Protein AF-A0A3D5KP16-F1 (afdb_monomer_lite)

Structure (mmCIF, N/CA/C/O backbone):
data_AF-A0A3D5KP16-F1
#
_entry.id   AF-A0A3D5KP16-F1
#
loop_
_atom_site.group_PDB
_atom_site.id
_atom_site.type_symbol
_atom_site.label_atom_id
_atom_site.label_alt_id
_atom_site.label_comp_id
_atom_site.label_asym_id
_atom_site.label_entity_id
_atom_site.label_seq_id
_atom_site.pdbx_PDB_ins_code
_atom_site.Cartn_x
_atom_site.Cartn_y
_atom_site.Cartn_z
_atom_site.occupancy
_atom_site.B_iso_or_equiv
_atom_site.auth_seq_id
_atom_site.auth_comp_id
_atom_site.auth_asym_id
_atom_site.auth_atom_id
_atom_site.pdbx_PDB_model_num
ATOM 1 N N . MET A 1 1 ? -9.396 -15.206 1.222 1.00 51.34 1 MET A N 1
ATOM 2 C CA . MET A 1 1 ? -8.451 -14.106 1.514 1.00 51.34 1 MET A CA 1
ATOM 3 C C . MET A 1 1 ? -7.129 -14.733 1.906 1.00 51.34 1 MET A C 1
ATOM 5 O O . MET A 1 1 ? -7.121 -15.518 2.841 1.00 51.34 1 MET A O 1
ATOM 9 N N . ALA A 1 2 ? -6.052 -14.457 1.176 1.00 62.03 2 ALA A N 1
ATOM 10 C CA . ALA A 1 2 ? -4.704 -14.858 1.567 1.00 62.03 2 ALA A CA 1
ATOM 11 C C . ALA A 1 2 ? -3.857 -13.584 1.592 1.00 62.03 2 ALA A C 1
ATOM 13 O O . ALA A 1 2 ? -3.243 -13.223 0.593 1.00 62.03 2 ALA A O 1
ATOM 14 N N . GLY A 1 3 ? -3.939 -12.843 2.701 1.00 72.06 3 GLY A N 1
ATOM 15 C CA . GLY A 1 3 ? -3.010 -11.745 2.946 1.00 72.06 3 GLY A CA 1
ATOM 16 C C . GLY A 1 3 ? -1.588 -12.289 3.011 1.00 72.06 3 GLY A C 1
ATOM 17 O O . GLY A 1 3 ? -1.373 -13.402 3.494 1.00 72.06 3 GLY A O 1
ATOM 18 N N . VAL A 1 4 ? -0.634 -11.526 2.490 1.00 82.56 4 VAL A N 1
ATOM 19 C CA . VAL A 1 4 ? 0.777 -11.910 2.470 1.00 82.56 4 VAL A CA 1
ATOM 20 C C . VAL A 1 4 ? 1.556 -10.838 3.205 1.00 82.56 4 VAL A C 1
ATOM 22 O O . VAL A 1 4 ? 1.369 -9.643 2.976 1.00 82.56 4 VAL A O 1
ATOM 25 N N . ASN A 1 5 ? 2.446 -11.258 4.103 1.00 84.75 5 ASN A N 1
ATOM 26 C CA . ASN A 1 5 ? 3.385 -10.325 4.697 1.00 84.75 5 ASN A CA 1
ATOM 27 C C . ASN A 1 5 ? 4.390 -9.870 3.634 1.00 84.75 5 ASN A C 1
ATOM 29 O O . ASN A 1 5 ? 5.356 -10.566 3.326 1.00 84.75 5 ASN A O 1
ATOM 33 N N . ASN A 1 6 ? 4.140 -8.685 3.090 1.00 87.19 6 ASN A N 1
ATOM 34 C CA . ASN A 1 6 ? 4.983 -8.083 2.071 1.00 87.19 6 ASN A CA 1
ATOM 35 C C . ASN A 1 6 ? 6.124 -7.244 2.667 1.00 87.19 6 ASN A C 1
ATOM 37 O O . ASN A 1 6 ? 6.965 -6.768 1.911 1.00 87.19 6 ASN A O 1
ATOM 41 N N . ILE A 1 7 ? 6.192 -7.056 3.990 1.00 88.94 7 ILE A N 1
ATOM 42 C CA . ILE A 1 7 ? 7.274 -6.299 4.633 1.00 88.94 7 ILE A CA 1
ATOM 43 C C . ILE A 1 7 ? 8.545 -7.153 4.633 1.00 88.94 7 ILE A C 1
ATOM 45 O O . ILE A 1 7 ? 8.599 -8.199 5.276 1.00 88.94 7 ILE A O 1
ATOM 49 N N . THR A 1 8 ? 9.583 -6.696 3.932 1.00 88.62 8 THR A N 1
ATOM 50 C CA . THR A 1 8 ? 10.869 -7.407 3.838 1.00 88.62 8 THR A CA 1
ATOM 51 C C . THR A 1 8 ? 11.916 -6.875 4.798 1.00 88.62 8 THR A C 1
ATOM 53 O O . THR A 1 8 ? 12.790 -7.626 5.229 1.00 88.62 8 THR A O 1
ATOM 56 N N . ARG A 1 9 ? 11.834 -5.591 5.161 1.00 88.25 9 ARG A N 1
ATOM 57 C CA . ARG A 1 9 ? 12.773 -4.961 6.093 1.00 88.25 9 ARG A CA 1
ATOM 58 C C . ARG A 1 9 ? 12.093 -3.869 6.905 1.00 88.25 9 ARG A C 1
ATOM 60 O O . ARG A 1 9 ? 11.536 -2.927 6.347 1.00 88.25 9 ARG A O 1
ATOM 67 N N . SER A 1 10 ? 12.229 -3.947 8.223 1.00 84.38 10 SER A N 1
ATOM 68 C CA . SER A 1 10 ? 11.833 -2.884 9.149 1.00 84.38 10 SER A CA 1
ATOM 69 C C . SER A 1 10 ? 13.042 -2.001 9.440 1.00 84.38 10 SER A C 1
ATOM 71 O O . SER A 1 10 ? 14.012 -2.481 10.017 1.00 84.38 10 SER A O 1
ATOM 73 N N . ILE A 1 11 ? 13.006 -0.734 9.018 1.00 82.75 11 ILE A N 1
ATOM 74 C CA . ILE A 1 11 ? 14.093 0.223 9.284 1.00 82.75 11 ILE A CA 1
ATOM 75 C C . ILE A 1 11 ? 13.756 1.016 10.545 1.00 82.75 11 ILE A C 1
ATOM 77 O O . ILE A 1 11 ? 14.462 0.939 11.544 1.00 82.75 11 ILE A O 1
ATOM 81 N N . ALA A 1 12 ? 12.635 1.730 10.503 1.00 87.00 12 ALA A N 1
ATOM 82 C CA . ALA A 1 12 ? 12.083 2.468 11.628 1.00 87.00 12 ALA A CA 1
ATOM 83 C C . ALA A 1 12 ? 10.553 2.367 11.548 1.00 87.00 12 ALA A C 1
ATOM 85 O O . ALA A 1 12 ? 9.906 3.332 11.147 1.00 87.00 12 ALA A O 1
ATOM 86 N N . PRO A 1 13 ? 9.970 1.186 11.842 1.00 87.12 13 PRO A N 1
ATOM 87 C CA . PRO A 1 13 ? 8.543 0.959 11.669 1.00 87.12 13 PRO A CA 1
ATOM 88 C C . PRO A 1 13 ? 7.748 1.897 12.577 1.00 87.12 13 PRO A C 1
ATOM 90 O O . PRO A 1 13 ? 7.797 1.791 13.802 1.00 87.12 13 PRO A O 1
ATOM 93 N N . LYS A 1 14 ? 6.988 2.798 11.962 1.00 91.44 14 LYS A N 1
ATOM 94 C CA . LYS A 1 14 ? 6.112 3.760 12.632 1.00 91.44 14 LYS A CA 1
ATOM 95 C C . LYS A 1 14 ? 4.674 3.542 12.180 1.00 91.44 14 LYS A C 1
ATOM 97 O O . LYS A 1 14 ? 4.414 2.899 11.163 1.00 91.44 14 LYS A O 1
ATOM 102 N N . SER A 1 15 ? 3.737 4.054 12.964 1.00 91.94 15 SER A N 1
ATOM 103 C CA . SER A 1 15 ? 2.318 4.089 12.621 1.00 91.94 15 SER A CA 1
ATOM 104 C C . SER A 1 15 ? 1.768 5.452 12.990 1.00 91.94 15 SER A C 1
ATOM 106 O O . SER A 1 15 ? 2.115 5.976 14.043 1.00 91.94 15 SER A O 1
ATOM 108 N N . VAL A 1 16 ? 0.914 6.013 12.137 1.00 90.94 16 VAL A N 1
ATOM 109 C CA . VAL A 1 16 ? 0.163 7.231 12.477 1.00 90.94 16 VAL A CA 1
ATOM 110 C C . VAL A 1 16 ? -0.857 6.910 13.570 1.00 90.94 16 VAL A C 1
ATOM 112 O O . VAL A 1 16 ? -1.013 7.659 14.527 1.00 90.94 16 VAL A O 1
ATOM 115 N N . PHE A 1 17 ? -1.517 5.760 13.435 1.00 89.12 17 PHE A N 1
ATOM 116 C CA . PHE A 1 17 ? -2.474 5.237 14.399 1.00 89.12 17 PHE A CA 1
ATOM 117 C C . PHE A 1 17 ? -1.844 4.032 15.092 1.00 89.12 17 PHE A C 1
ATOM 119 O O . PHE A 1 17 ? -1.690 2.978 14.475 1.00 89.12 17 PHE A O 1
ATOM 126 N N . GLU A 1 18 ? -1.407 4.163 16.344 1.00 84.56 18 GLU A N 1
ATOM 127 C CA . GLU A 1 18 ? -0.845 3.017 17.081 1.00 84.56 18 GLU A CA 1
ATOM 128 C C . GLU A 1 18 ? -1.875 1.884 17.185 1.00 84.56 18 GLU A C 1
ATOM 130 O O . GLU A 1 18 ? -1.586 0.742 16.817 1.00 84.56 18 GLU A O 1
ATOM 135 N N . SER A 1 19 ? -3.099 2.267 17.552 1.00 87.19 19 SER A N 1
ATOM 136 C CA . SER A 1 19 ? -4.315 1.467 17.490 1.00 87.19 19 SER A CA 1
ATOM 137 C C . SER A 1 19 ? -5.203 1.959 16.350 1.00 87.19 19 SER A C 1
ATOM 139 O O . SER A 1 19 ? -5.487 3.151 16.237 1.00 87.19 19 SER A O 1
ATOM 141 N N . ALA A 1 20 ? -5.677 1.033 15.525 1.00 86.31 20 ALA A N 1
ATOM 142 C CA . ALA A 1 20 ? -6.661 1.293 14.487 1.00 86.31 20 ALA A CA 1
ATOM 143 C C . ALA A 1 20 ? -8.105 1.246 15.011 1.00 86.31 20 ALA A C 1
ATOM 145 O O . ALA A 1 20 ? -9.017 1.498 14.234 1.00 86.31 20 ALA A O 1
ATOM 146 N N . LEU A 1 21 ? -8.335 0.943 16.296 1.00 87.06 21 LEU A N 1
ATOM 147 C CA . LEU A 1 21 ? -9.672 0.745 16.872 1.00 87.06 21 LEU A CA 1
ATOM 148 C C . LEU A 1 21 ? -10.613 1.933 16.623 1.00 87.06 21 LEU A C 1
ATOM 150 O O . LEU A 1 21 ? -11.794 1.738 16.353 1.00 87.06 21 LEU A O 1
ATOM 154 N N . SER A 1 22 ? -10.091 3.158 16.691 1.00 85.81 22 SER A N 1
ATOM 155 C CA . SER A 1 22 ? -10.859 4.388 16.466 1.00 85.81 22 SER A CA 1
ATOM 156 C C . SER A 1 22 ? -11.144 4.685 14.993 1.00 85.81 22 SER A C 1
ATOM 158 O O . SER A 1 22 ? -11.994 5.520 14.701 1.00 85.81 22 SER A O 1
ATOM 160 N N . VAL A 1 23 ? -10.440 4.019 14.076 1.00 89.25 23 VAL A N 1
ATOM 161 C CA . VAL A 1 23 ? -10.473 4.273 12.627 1.00 89.25 23 VAL A CA 1
ATOM 162 C C . VAL A 1 23 ? -10.856 3.022 11.829 1.00 89.25 23 VAL A C 1
ATOM 164 O O . VAL A 1 23 ? -10.674 2.963 10.615 1.00 89.25 23 VAL A O 1
ATOM 167 N N . ILE A 1 24 ? -11.409 2.002 12.486 1.00 89.56 24 ILE A N 1
ATOM 168 C CA . ILE A 1 24 ? -11.990 0.818 11.847 1.00 89.56 24 ILE A CA 1
ATOM 169 C C . ILE A 1 24 ? -13.413 0.599 12.344 1.00 89.56 24 ILE A C 1
ATOM 171 O O . ILE A 1 24 ? -13.774 0.929 13.469 1.00 89.56 24 ILE A O 1
ATOM 175 N N . SER A 1 25 ? -14.230 -0.006 11.493 1.00 88.44 25 SER A N 1
ATOM 176 C CA . SER A 1 25 ? -15.598 -0.392 11.820 1.00 88.44 25 SER A CA 1
ATOM 177 C C . SER A 1 25 ? -15.950 -1.696 11.114 1.00 88.44 25 SER A C 1
ATOM 179 O O . SER A 1 25 ? -15.157 -2.230 10.334 1.00 88.44 25 SER A O 1
ATOM 181 N N . SER A 1 26 ? -17.168 -2.195 11.330 1.00 85.88 26 SER A N 1
ATOM 182 C CA . SER A 1 26 ? -17.690 -3.363 10.613 1.00 85.88 26 SER A CA 1
ATOM 183 C C . SER A 1 26 ? -17.735 -3.193 9.088 1.00 85.88 26 SER A C 1
ATOM 185 O O . SER A 1 26 ? -17.820 -4.193 8.376 1.00 85.88 26 SER A O 1
ATOM 187 N N . ALA A 1 27 ? -17.629 -1.960 8.580 1.00 85.88 27 ALA A N 1
ATOM 188 C CA . ALA A 1 27 ? -17.560 -1.658 7.152 1.00 85.88 27 ALA A CA 1
ATOM 189 C C . ALA A 1 27 ? -16.148 -1.820 6.551 1.00 85.88 27 ALA A C 1
ATOM 191 O O . ALA A 1 27 ? -16.000 -1.843 5.330 1.00 85.88 27 ALA A O 1
ATOM 192 N N . VAL A 1 28 ? -15.103 -1.939 7.377 1.00 88.88 28 VAL A N 1
ATOM 193 C CA . VAL A 1 28 ? -13.707 -1.959 6.919 1.00 88.88 28 VAL A CA 1
ATOM 194 C C . VAL A 1 28 ? -13.206 -3.3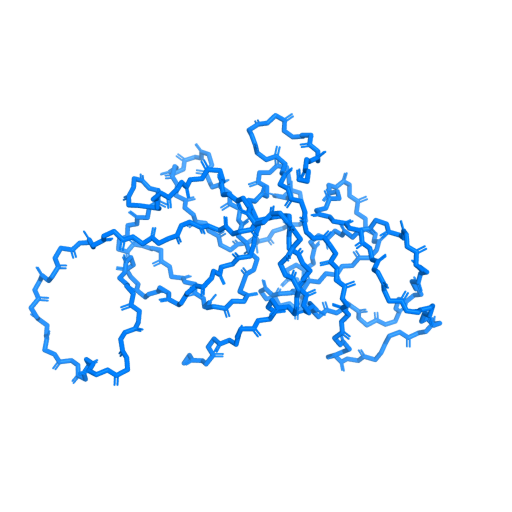93 6.767 1.00 88.88 28 VAL A C 1
ATOM 196 O O . VAL A 1 28 ? -13.315 -4.204 7.685 1.00 88.88 28 VAL A O 1
ATOM 199 N N . SER A 1 29 ? -12.632 -3.714 5.605 1.00 91.12 29 SER A N 1
ATOM 200 C CA . SER A 1 29 ? -11.927 -4.980 5.364 1.00 91.12 29 SER A CA 1
ATOM 201 C C . SER A 1 29 ? -10.704 -4.772 4.468 1.00 91.12 29 SER A C 1
ATOM 203 O O . SER A 1 29 ? -10.796 -4.137 3.414 1.00 91.12 29 SER A O 1
ATOM 205 N N . PHE A 1 30 ? -9.573 -5.346 4.865 1.00 92.00 30 PHE A N 1
ATOM 206 C CA . PHE A 1 30 ? -8.306 -5.316 4.133 1.00 92.00 30 PHE A CA 1
ATOM 207 C C . PHE A 1 30 ? -7.463 -6.547 4.469 1.00 92.00 30 PHE A C 1
ATOM 209 O O . PHE A 1 30 ? -7.627 -7.170 5.515 1.00 92.00 30 PHE A O 1
ATOM 216 N N . ASN A 1 31 ? -6.553 -6.919 3.580 1.00 91.81 31 ASN A N 1
ATOM 217 C CA . ASN A 1 31 ? -5.614 -8.009 3.799 1.00 91.81 31 ASN A CA 1
ATOM 218 C C . ASN A 1 31 ? -4.284 -7.491 4.332 1.00 91.81 31 ASN A C 1
ATOM 220 O O . ASN A 1 31 ? -3.881 -6.364 4.053 1.00 91.81 31 ASN A O 1
ATOM 224 N N . GLN A 1 32 ? -3.560 -8.355 5.041 1.00 90.75 32 GLN A N 1
ATOM 225 C CA . GLN A 1 32 ? -2.141 -8.139 5.283 1.00 90.75 32 GLN A CA 1
ATOM 226 C C . GLN A 1 32 ? -1.421 -7.904 3.945 1.00 90.75 32 GLN A C 1
ATOM 228 O O . GLN A 1 32 ? -1.616 -8.673 3.000 1.00 90.75 32 GLN A O 1
ATOM 233 N N . GLY A 1 33 ? -0.600 -6.853 3.890 1.00 91.06 33 GLY A N 1
ATOM 234 C CA . GLY A 1 33 ? 0.125 -6.439 2.688 1.00 91.06 33 GLY A CA 1
ATOM 235 C C . GLY A 1 33 ? -0.597 -5.404 1.819 1.00 91.06 33 GLY A C 1
ATOM 236 O O . GLY A 1 33 ? 0.045 -4.845 0.933 1.00 91.06 33 GLY A O 1
ATOM 237 N N . ASP A 1 34 ? -1.873 -5.103 2.086 1.00 94.25 34 ASP A N 1
ATOM 238 C CA . ASP A 1 34 ? -2.604 -4.053 1.367 1.00 94.25 34 ASP A CA 1
ATOM 239 C C . ASP A 1 34 ? -2.064 -2.660 1.722 1.00 94.25 34 ASP A C 1
ATOM 241 O O . ASP A 1 34 ? -1.704 -2.378 2.868 1.00 94.25 34 ASP A O 1
ATOM 245 N N . LEU A 1 35 ? -2.045 -1.763 0.739 1.00 94.88 35 LEU A N 1
ATOM 246 C CA . LEU A 1 35 ? -1.777 -0.344 0.946 1.00 94.88 35 LEU A CA 1
ATOM 247 C C . LEU A 1 35 ? -3.037 0.335 1.493 1.00 94.88 35 LEU A C 1
ATOM 249 O O . LEU A 1 35 ? -4.142 0.064 1.021 1.00 94.88 35 LEU A O 1
ATOM 253 N N . LEU A 1 36 ? -2.881 1.206 2.493 1.00 95.75 36 LEU A N 1
ATOM 254 C CA . LEU A 1 36 ? -4.004 1.842 3.187 1.00 95.75 36 LEU A CA 1
ATOM 255 C C . LEU A 1 36 ? -3.891 3.368 3.203 1.00 95.75 36 LEU A C 1
ATOM 257 O O . LEU A 1 36 ? -2.812 3.942 3.382 1.00 95.75 36 LEU A O 1
ATOM 261 N N . VAL A 1 37 ? -5.047 4.010 3.056 1.00 96.06 37 VAL A N 1
ATOM 262 C CA . VAL A 1 37 ? -5.243 5.463 3.130 1.00 96.06 37 VAL A CA 1
ATOM 263 C C . VAL A 1 37 ? -6.291 5.783 4.199 1.00 96.06 37 VAL A C 1
ATOM 265 O O . VAL A 1 37 ? -7.099 4.922 4.570 1.00 96.06 37 VAL A O 1
ATOM 268 N N . PHE A 1 38 ? -6.269 7.012 4.710 1.00 96.06 38 PHE A N 1
ATOM 269 C CA . PHE A 1 38 ? -7.297 7.508 5.622 1.00 96.06 38 PHE A CA 1
ATOM 270 C C . PHE A 1 38 ? -8.457 8.129 4.836 1.00 96.06 38 PHE A C 1
ATOM 272 O O . PHE A 1 38 ? -8.252 9.052 4.055 1.00 96.06 38 PHE A O 1
ATOM 279 N N . ASP A 1 39 ? -9.677 7.640 5.046 1.00 94.06 39 ASP A N 1
ATOM 280 C CA . ASP A 1 39 ? -10.890 8.297 4.562 1.00 94.06 39 ASP A CA 1
ATOM 281 C C . ASP A 1 39 ? -11.264 9.424 5.528 1.00 94.06 39 ASP A C 1
ATOM 283 O O . ASP A 1 39 ? -11.799 9.164 6.603 1.00 94.06 39 ASP A O 1
ATOM 287 N N . ASP A 1 40 ? -10.982 10.667 5.155 1.00 89.06 40 ASP A N 1
ATOM 288 C CA . ASP A 1 40 ? -11.303 11.862 5.943 1.00 89.06 40 ASP A CA 1
ATOM 289 C C . ASP A 1 40 ? -12.809 12.167 6.014 1.00 89.06 40 ASP A C 1
ATOM 291 O O . ASP A 1 40 ? -13.262 12.858 6.925 1.00 89.06 40 ASP A O 1
ATOM 295 N N . THR A 1 41 ? -13.603 11.612 5.097 1.00 91.12 41 THR A N 1
ATOM 296 C CA . THR A 1 41 ? -15.055 11.798 5.063 1.00 91.12 41 THR A CA 1
ATOM 297 C C . THR A 1 41 ? -15.733 10.895 6.085 1.00 91.12 41 THR A C 1
ATOM 299 O O . THR A 1 41 ? -16.600 11.337 6.839 1.00 91.12 41 THR A O 1
ATOM 302 N N . ASN A 1 42 ? -15.324 9.625 6.136 1.00 91.75 42 ASN A N 1
ATOM 303 C CA . ASN A 1 42 ? -15.905 8.632 7.045 1.00 91.75 42 ASN A CA 1
ATOM 304 C C . ASN A 1 42 ? -15.081 8.408 8.321 1.00 91.75 42 ASN A C 1
ATOM 306 O O . ASN A 1 42 ? -15.549 7.725 9.228 1.00 91.75 42 ASN A O 1
ATOM 310 N N . ASN A 1 43 ? -13.878 8.981 8.405 1.00 93.06 43 ASN A N 1
ATOM 311 C CA . ASN A 1 43 ? -12.887 8.761 9.462 1.00 93.06 43 ASN A CA 1
ATOM 312 C C . ASN A 1 43 ? -12.508 7.282 9.643 1.00 93.06 43 ASN A C 1
ATOM 314 O O . ASN A 1 43 ? -12.342 6.796 10.762 1.00 93.06 43 ASN A O 1
ATOM 318 N N . LEU A 1 44 ? -12.387 6.554 8.530 1.00 94.00 44 LEU A N 1
ATOM 319 C CA . LEU A 1 44 ? -12.107 5.119 8.514 1.00 94.00 44 LEU A CA 1
ATOM 320 C C . LEU A 1 44 ? -10.900 4.788 7.636 1.00 94.00 44 LEU A C 1
ATOM 322 O O . LEU A 1 44 ? -10.593 5.476 6.666 1.00 94.00 44 LEU A O 1
ATOM 326 N N . LEU A 1 45 ? -10.224 3.685 7.945 1.00 94.50 45 LEU A N 1
ATOM 327 C CA . LEU A 1 45 ? -9.229 3.104 7.053 1.00 94.50 45 LEU A CA 1
ATOM 328 C C . LEU A 1 45 ? -9.914 2.537 5.813 1.00 94.50 45 LEU A C 1
ATOM 330 O O . LEU A 1 45 ? -10.898 1.799 5.912 1.00 94.50 45 LEU A O 1
ATOM 334 N N . LYS A 1 46 ? -9.337 2.806 4.644 1.00 94.94 46 LYS A N 1
ATOM 335 C CA . LYS A 1 46 ? -9.770 2.186 3.395 1.00 94.94 46 LYS A CA 1
ATOM 336 C C . LYS A 1 46 ? -8.589 1.809 2.514 1.00 94.94 46 LYS A C 1
ATOM 338 O O . LYS A 1 46 ? -7.470 2.300 2.670 1.00 94.94 46 LYS A O 1
ATOM 343 N N . LYS A 1 47 ? -8.870 0.924 1.563 1.00 94.62 47 LYS A N 1
ATOM 344 C CA . LYS A 1 47 ? -7.968 0.654 0.444 1.00 94.62 47 LYS A CA 1
ATOM 345 C C . LYS A 1 47 ? -8.079 1.809 -0.555 1.00 94.62 47 LYS A C 1
ATOM 347 O O . LYS A 1 47 ? -9.199 2.275 -0.776 1.00 94.62 47 LYS A O 1
ATOM 352 N N . PRO A 1 48 ? -6.967 2.247 -1.157 1.00 94.44 48 PRO A N 1
ATOM 353 C CA . PRO A 1 48 ? -6.991 3.327 -2.125 1.00 94.44 48 PRO A CA 1
ATOM 354 C C . PRO A 1 48 ? -7.812 2.927 -3.354 1.00 94.44 48 PRO A C 1
ATOM 356 O O . PRO A 1 48 ? -7.646 1.831 -3.888 1.00 94.44 48 PRO A O 1
ATOM 359 N N . ALA A 1 49 ? -8.688 3.822 -3.801 1.00 93.94 49 ALA A N 1
ATOM 360 C CA . ALA A 1 49 ? -9.486 3.676 -5.018 1.00 93.94 49 ALA A CA 1
ATOM 361 C C . ALA A 1 49 ? -8.930 4.503 -6.191 1.00 93.94 49 ALA A C 1
ATOM 363 O O . ALA A 1 49 ? -9.216 4.200 -7.348 1.00 93.94 49 ALA A O 1
ATOM 364 N N . ALA A 1 50 ? -8.111 5.522 -5.907 1.00 93.12 50 ALA A N 1
ATOM 365 C CA . ALA A 1 50 ? -7.455 6.365 -6.905 1.00 93.12 50 ALA A CA 1
ATOM 366 C C . ALA A 1 50 ? -6.041 6.780 -6.461 1.00 93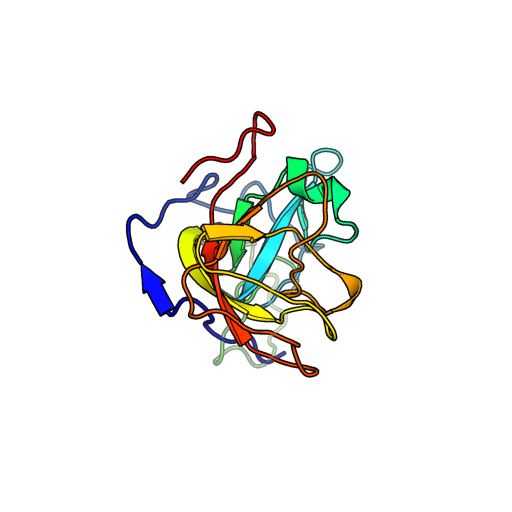.12 50 ALA A C 1
ATOM 368 O O . ALA A 1 50 ? -5.734 6.789 -5.271 1.00 93.12 50 ALA A O 1
ATOM 369 N N . GLU A 1 51 ? -5.186 7.170 -7.415 1.00 92.75 51 GLU A N 1
ATOM 370 C CA . GLU A 1 51 ? -3.826 7.669 -7.129 1.00 92.75 51 GLU A CA 1
ATOM 371 C C . GLU A 1 51 ? -3.842 8.927 -6.252 1.00 92.75 51 GLU A C 1
ATOM 373 O O . GLU A 1 51 ? -3.014 9.075 -5.356 1.00 92.75 51 GLU A O 1
ATOM 378 N N . THR A 1 52 ? -4.832 9.800 -6.454 1.00 92.44 52 THR A N 1
ATOM 379 C CA . THR A 1 52 ? -4.969 11.070 -5.731 1.00 92.44 52 THR A CA 1
ATOM 380 C C . THR A 1 52 ? -5.199 10.890 -4.233 1.00 92.44 52 THR A C 1
ATOM 382 O O . THR A 1 52 ? -4.855 11.781 -3.460 1.00 92.44 52 THR A O 1
ATOM 385 N N . GLU A 1 53 ? -5.720 9.732 -3.810 1.00 93.88 53 GLU A N 1
ATOM 386 C CA . GLU A 1 53 ? -5.877 9.374 -2.392 1.00 93.88 53 GLU A CA 1
ATOM 387 C C . GLU A 1 53 ? -4.533 9.114 -1.699 1.00 93.88 53 GLU A C 1
ATOM 389 O O . GLU A 1 53 ? -4.470 8.954 -0.481 1.00 93.88 53 GLU A O 1
ATOM 394 N N . GLY A 1 54 ? -3.428 9.134 -2.453 1.00 92.50 54 GLY A N 1
ATOM 395 C CA . GLY A 1 54 ? -2.088 9.146 -1.890 1.00 92.50 54 GLY A CA 1
ATOM 396 C C . GLY A 1 54 ? -1.888 10.281 -0.890 1.00 92.50 54 GLY A C 1
ATOM 397 O O . GLY A 1 54 ? -1.137 10.094 0.059 1.00 92.50 54 GLY A O 1
ATOM 398 N N . ASN A 1 55 ? -2.606 11.406 -1.020 1.00 93.94 55 ASN A N 1
ATOM 399 C CA . ASN A 1 55 ? -2.545 12.542 -0.091 1.00 93.94 55 ASN A CA 1
ATOM 400 C C . ASN A 1 55 ? -2.754 12.170 1.393 1.00 93.94 55 ASN A C 1
ATOM 402 O O . ASN A 1 55 ? -2.215 12.831 2.278 1.00 93.94 55 ASN A O 1
ATOM 406 N N . THR A 1 56 ? -3.487 11.090 1.659 1.00 95.56 56 THR A N 1
ATOM 407 C CA . THR A 1 56 ? -3.815 10.574 2.995 1.00 95.56 56 THR A CA 1
ATOM 408 C C . THR A 1 56 ? -3.227 9.181 3.236 1.00 95.56 56 THR A C 1
ATOM 410 O O . THR A 1 56 ? -3.708 8.425 4.080 1.00 95.56 56 THR A O 1
ATOM 413 N N . PHE A 1 57 ? -2.169 8.819 2.506 1.00 96.38 57 PHE A N 1
ATOM 414 C CA . PHE A 1 57 ? -1.502 7.528 2.645 1.00 96.38 57 PHE A CA 1
ATOM 415 C C . PHE A 1 57 ? -0.921 7.323 4.047 1.00 96.38 57 PHE A C 1
ATOM 417 O O . PHE A 1 57 ? -0.268 8.218 4.588 1.00 96.38 57 PHE A O 1
ATOM 424 N N . LEU A 1 58 ? -1.141 6.129 4.609 1.00 94.06 58 LEU A N 1
ATOM 425 C CA . LEU A 1 58 ? -0.755 5.770 5.978 1.00 94.06 58 LEU A CA 1
ATOM 426 C C . LEU A 1 58 ? 0.340 4.702 6.045 1.00 94.06 58 LEU A C 1
ATOM 428 O O . LEU A 1 58 ? 1.065 4.636 7.038 1.00 94.06 58 LEU A O 1
ATOM 432 N N . GLY A 1 59 ? 0.434 3.844 5.026 1.00 94.12 59 GLY A N 1
ATOM 433 C CA . GLY A 1 59 ? 1.379 2.732 4.991 1.00 94.12 59 GLY A CA 1
ATOM 434 C C . GLY A 1 59 ? 0.751 1.414 4.543 1.00 94.12 59 GLY A C 1
ATOM 435 O O . GLY A 1 59 ? -0.285 1.381 3.878 1.00 94.12 59 GLY A O 1
ATOM 436 N N . VAL A 1 60 ? 1.400 0.312 4.919 1.00 94.38 60 VAL A N 1
ATOM 437 C CA . VAL A 1 60 ? 0.984 -1.059 4.590 1.00 94.38 60 VAL A CA 1
ATOM 438 C C . VAL A 1 60 ? 0.289 -1.737 5.773 1.00 94.38 60 VAL A C 1
ATOM 440 O O . VAL A 1 60 ? 0.686 -1.570 6.928 1.00 94.38 60 VAL A O 1
ATOM 443 N N . ALA A 1 61 ? -0.745 -2.525 5.492 1.00 93.50 61 ALA A N 1
ATOM 444 C CA . ALA A 1 61 ? -1.490 -3.296 6.476 1.00 93.50 61 ALA A CA 1
ATOM 445 C C . ALA A 1 61 ? -0.626 -4.424 7.078 1.00 93.50 61 ALA A C 1
ATOM 447 O O . ALA A 1 61 ? -0.215 -5.338 6.354 1.00 93.50 61 ALA A O 1
ATOM 448 N N . PRO A 1 62 ? -0.367 -4.425 8.399 1.00 90.00 62 PRO A N 1
ATOM 449 C CA . PRO A 1 62 ? 0.439 -5.465 9.037 1.00 90.00 62 PRO A CA 1
ATOM 450 C C . PRO A 1 62 ? -0.338 -6.765 9.283 1.00 90.00 62 PRO A C 1
ATOM 452 O O . PRO A 1 62 ? 0.278 -7.809 9.485 1.00 90.00 62 PRO A O 1
ATOM 455 N N . VAL A 1 63 ? -1.671 -6.708 9.282 1.00 89.19 63 VAL A N 1
ATOM 456 C CA . VAL A 1 63 ? -2.578 -7.826 9.575 1.00 89.19 63 VAL A CA 1
ATOM 457 C C . VAL A 1 63 ? -3.783 -7.794 8.639 1.00 89.19 63 VAL A C 1
ATOM 459 O O . VAL A 1 63 ? -4.101 -6.759 8.059 1.00 89.19 63 VAL A O 1
ATOM 462 N N . THR A 1 64 ? -4.463 -8.930 8.507 1.00 89.25 64 THR A N 1
ATOM 463 C CA . THR A 1 64 ? -5.727 -9.029 7.768 1.00 89.25 64 THR A CA 1
ATOM 464 C C . THR A 1 64 ? -6.897 -8.690 8.688 1.00 89.25 64 THR A C 1
ATOM 466 O O . THR A 1 64 ? -7.001 -9.238 9.786 1.00 89.25 64 THR A O 1
ATOM 469 N N . VAL A 1 65 ? -7.799 -7.833 8.215 1.00 88.44 65 VAL A N 1
ATOM 470 C CA . VAL A 1 65 ? -9.029 -7.419 8.892 1.00 88.44 65 VAL A CA 1
ATOM 471 C C . VAL A 1 65 ? -10.240 -7.727 8.013 1.00 88.44 65 VAL A C 1
ATOM 473 O O . VAL A 1 65 ? -10.281 -7.360 6.840 1.00 88.44 65 VAL A O 1
ATOM 476 N N . VAL A 1 66 ? -11.246 -8.377 8.594 1.00 88.31 66 VAL A N 1
ATOM 477 C CA . VAL A 1 66 ? -12.540 -8.683 7.977 1.00 88.31 66 VAL A CA 1
ATOM 478 C C . VAL A 1 66 ? -13.632 -8.086 8.849 1.00 88.31 66 VAL A C 1
ATOM 480 O O . VAL A 1 66 ? -13.746 -8.422 10.028 1.00 88.31 66 VAL A O 1
ATOM 483 N N . SER A 1 67 ? -14.423 -7.182 8.278 1.00 86.69 67 SER A N 1
ATOM 484 C CA . SER A 1 67 ? -15.507 -6.475 8.971 1.00 86.69 67 SER A CA 1
ATOM 485 C C . SER A 1 67 ? -15.067 -5.882 10.315 1.00 86.69 67 SER A C 1
ATOM 487 O O . SER A 1 67 ? -15.701 -6.098 11.350 1.00 86.69 67 SER A O 1
ATOM 489 N N . GLY A 1 68 ? -13.937 -5.173 10.305 1.00 83.19 68 GLY A N 1
ATOM 490 C CA . GLY A 1 68 ? -13.352 -4.522 11.478 1.00 83.19 68 GLY A CA 1
ATOM 491 C C . GLY A 1 68 ? -12.664 -5.461 12.470 1.00 83.19 68 GLY A C 1
ATOM 492 O O . GLY A 1 68 ? -12.152 -4.994 13.478 1.00 83.19 68 GLY A O 1
ATOM 493 N N . LYS A 1 69 ? -12.621 -6.773 12.219 1.00 83.38 69 LYS A N 1
ATOM 494 C CA . LYS A 1 69 ? -12.033 -7.761 13.137 1.00 83.38 69 LYS A CA 1
ATOM 495 C C . LYS A 1 69 ? -10.807 -8.415 12.524 1.00 83.38 69 LYS A C 1
ATOM 497 O O . LYS A 1 69 ? -10.780 -8.669 11.324 1.00 83.38 69 LYS A O 1
ATOM 502 N N . ILE A 1 70 ? -9.806 -8.732 13.342 1.00 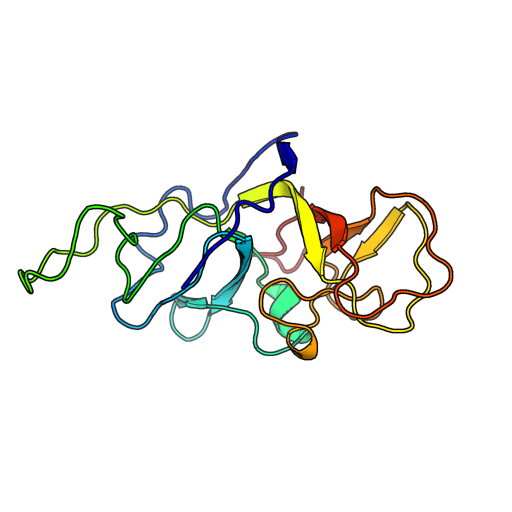84.00 70 ILE A N 1
ATOM 503 C CA . ILE A 1 70 ? -8.633 -9.486 12.883 1.00 84.00 70 ILE A CA 1
ATOM 504 C C . ILE A 1 70 ? -9.092 -10.852 12.369 1.00 84.00 70 ILE A C 1
ATOM 506 O O . ILE A 1 70 ? -9.813 -11.577 13.057 1.00 84.00 70 ILE A O 1
ATOM 510 N N . ALA A 1 71 ? -8.659 -11.214 11.162 1.00 81.31 71 ALA A N 1
ATOM 511 C CA . ALA A 1 71 ? -8.885 -12.549 10.632 1.00 81.31 71 ALA A CA 1
ATOM 512 C C . ALA A 1 71 ? -8.060 -13.557 11.444 1.00 81.31 71 ALA A C 1
ATOM 514 O O . ALA A 1 71 ? -6.833 -13.595 11.346 1.00 81.31 71 ALA A O 1
ATOM 515 N N . SER A 1 72 ? -8.734 -14.357 12.268 1.00 73.00 72 SER A N 1
ATOM 516 C CA . SER A 1 72 ? -8.092 -15.407 13.058 1.00 73.00 72 SER A CA 1
ATOM 517 C C . SER A 1 72 ? -8.039 -16.712 12.262 1.00 73.00 72 SER A C 1
ATOM 519 O O . SER A 1 72 ? -9.068 -17.124 11.726 1.00 73.00 72 SER A O 1
ATOM 521 N N . PRO A 1 73 ? -6.895 -17.419 12.234 1.00 69.44 73 PRO A N 1
ATOM 522 C CA . PRO A 1 73 ? -6.809 -18.744 11.622 1.00 69.44 73 PRO A CA 1
ATOM 523 C C . PRO A 1 73 ? -7.585 -19.820 12.403 1.00 69.44 73 PRO A C 1
ATOM 525 O O . PRO A 1 73 ? -7.797 -20.910 11.885 1.00 69.44 73 PRO A O 1
ATOM 528 N N . TYR A 1 74 ? -8.010 -19.524 13.637 1.00 67.00 74 TYR A N 1
ATOM 529 C CA . TYR A 1 74 ? -8.686 -20.465 14.537 1.00 67.00 74 TYR A CA 1
ATOM 530 C C . TYR A 1 74 ? -10.187 -20.203 14.694 1.00 67.00 74 TYR A C 1
ATOM 532 O O . TYR A 1 74 ? -10.845 -20.894 15.466 1.00 67.00 74 TYR A O 1
ATOM 540 N N . ASN A 1 75 ? -10.737 -19.194 14.014 1.00 59.38 75 ASN A N 1
ATOM 541 C CA . ASN A 1 75 ? -12.138 -18.821 14.170 1.00 59.38 75 ASN A CA 1
ATOM 542 C C . ASN A 1 75 ? -12.929 -19.228 12.919 1.00 59.38 75 ASN A C 1
ATOM 544 O O . ASN A 1 75 ? -12.976 -18.485 11.943 1.00 59.38 75 ASN A O 1
ATOM 548 N N . THR A 1 76 ? -13.511 -20.429 12.933 1.00 58.62 76 THR A N 1
ATOM 549 C CA . THR A 1 76 ? -14.302 -21.000 11.823 1.00 58.62 76 THR A CA 1
ATOM 550 C C . THR A 1 76 ? -15.802 -20.751 11.989 1.00 58.62 76 THR A C 1
ATOM 552 O O . THR A 1 76 ? -16.590 -21.681 11.907 1.00 58.62 76 THR A O 1
ATOM 555 N N . ASP A 1 77 ? -16.196 -19.503 12.236 1.00 52.06 77 ASP A N 1
ATOM 556 C CA . ASP A 1 77 ? -17.592 -19.096 12.439 1.00 52.06 77 ASP A CA 1
ATOM 557 C C . ASP A 1 77 ? -18.280 -19.727 13.662 1.00 52.06 77 ASP A C 1
ATOM 559 O O . ASP A 1 77 ? -19.015 -20.708 13.588 1.00 52.06 77 ASP A O 1
ATOM 563 N N . VAL A 1 78 ? -18.175 -19.040 14.799 1.00 47.59 78 VAL A N 1
ATOM 564 C CA . VAL A 1 78 ? -19.364 -18.845 15.634 1.00 47.59 78 VAL A CA 1
ATOM 565 C C . VAL A 1 78 ? -19.609 -17.348 15.693 1.00 47.59 78 VAL A C 1
ATOM 567 O O . VAL A 1 78 ? -18.784 -16.584 16.196 1.00 47.59 78 VAL A O 1
ATOM 570 N N . VAL A 1 79 ? -20.751 -16.942 15.140 1.00 49.88 79 VAL A N 1
ATOM 571 C CA . VAL A 1 79 ? -21.313 -15.586 15.115 1.00 49.88 79 VAL A CA 1
ATOM 572 C C . VAL A 1 79 ? -21.685 -15.152 16.541 1.00 49.88 79 VAL A C 1
ATOM 574 O O . VAL A 1 79 ? -22.832 -14.864 16.860 1.00 49.88 79 VAL A O 1
ATOM 577 N N . ALA A 1 80 ? -20.715 -15.121 17.449 1.00 50.88 80 ALA A N 1
ATOM 578 C CA . ALA A 1 80 ? -20.815 -14.277 18.619 1.00 50.88 80 ALA A CA 1
ATOM 579 C C . ALA A 1 80 ? -20.530 -12.852 18.142 1.00 50.88 80 ALA A C 1
ATOM 581 O O . ALA A 1 80 ? -19.575 -12.622 17.392 1.00 50.88 80 ALA A O 1
ATOM 582 N N . SER A 1 81 ? -21.355 -11.892 18.563 1.00 56.59 81 SER A N 1
ATOM 583 C CA . SER A 1 81 ? -21.125 -10.456 18.380 1.00 56.59 81 SER A CA 1
ATOM 584 C C . SER A 1 81 ? -19.872 -10.024 19.151 1.00 56.59 81 SER A C 1
ATOM 586 O O . SER A 1 81 ? -19.946 -9.315 20.149 1.00 56.59 81 SER A O 1
ATOM 588 N N . GLN A 1 82 ? -18.702 -10.494 18.723 1.00 59.38 82 GLN A N 1
ATOM 589 C CA . GLN A 1 82 ? -17.431 -10.069 19.274 1.00 59.38 82 GLN A CA 1
ATOM 590 C C . GLN A 1 82 ? -17.275 -8.596 18.933 1.00 59.38 82 GLN A C 1
ATOM 592 O O . GLN A 1 82 ? -17.406 -8.222 17.760 1.00 59.38 82 GLN A O 1
ATOM 597 N N . ALA A 1 83 ? -17.054 -7.780 19.959 1.00 63.78 83 ALA A N 1
ATOM 598 C CA . ALA A 1 83 ? -16.745 -6.373 19.789 1.00 63.78 83 ALA A CA 1
ATOM 599 C C . ALA A 1 83 ? -15.508 -6.215 18.893 1.00 63.78 83 ALA A C 1
ATOM 601 O O . ALA A 1 83 ? -14.672 -7.118 18.799 1.00 63.78 83 ALA A O 1
ATOM 602 N N . VAL A 1 84 ? -15.405 -5.070 18.222 1.00 69.62 84 VAL A N 1
ATOM 603 C CA . VAL A 1 84 ? -14.172 -4.683 17.533 1.00 69.62 84 VAL A CA 1
ATOM 604 C C . VAL A 1 84 ? -13.067 -4.631 18.589 1.00 69.62 84 VAL A C 1
ATOM 606 O O . VAL A 1 84 ? -13.196 -3.934 19.594 1.00 69.62 84 VAL A O 1
ATOM 609 N N . GLN A 1 85 ? -12.038 -5.450 18.398 1.00 74.75 85 GLN A N 1
ATOM 610 C CA . GLN A 1 85 ? -10.878 -5.512 19.282 1.00 74.75 85 GLN A CA 1
ATOM 611 C C . GLN A 1 85 ? -9.804 -4.553 18.786 1.00 74.75 85 GLN A C 1
ATOM 613 O O . GLN A 1 85 ? -9.872 -4.069 17.657 1.00 74.75 85 GLN A O 1
ATOM 618 N N . ASP A 1 86 ? -8.813 -4.284 19.630 1.00 82.00 86 ASP A N 1
ATOM 619 C CA . ASP A 1 86 ? -7.680 -3.475 19.211 1.00 82.00 86 ASP A CA 1
ATOM 620 C C . ASP A 1 86 ? -6.941 -4.139 18.037 1.00 82.00 86 ASP A C 1
ATOM 622 O O . ASP A 1 86 ? -6.688 -5.347 18.034 1.00 82.00 86 ASP A O 1
ATOM 626 N N . VAL A 1 87 ? -6.624 -3.340 17.021 1.00 85.38 87 VAL A N 1
ATOM 627 C CA . VAL A 1 87 ? -5.930 -3.774 15.809 1.00 85.38 87 VAL A CA 1
ATOM 628 C C . VAL A 1 87 ? -4.770 -2.833 15.567 1.00 85.38 87 VAL A C 1
ATOM 630 O O . VAL A 1 87 ? -4.921 -1.618 15.617 1.00 85.38 87 VAL A O 1
ATOM 633 N N . GLN A 1 88 ? -3.608 -3.387 15.246 1.00 88.12 88 GLN A N 1
ATOM 634 C CA . GLN A 1 88 ? -2.442 -2.586 14.903 1.00 88.12 88 GLN A CA 1
ATOM 635 C C . GLN A 1 88 ? -2.690 -1.763 13.628 1.00 88.12 88 GLN A C 1
ATOM 637 O O . GLN A 1 88 ? -3.084 -2.315 12.597 1.00 88.12 88 GLN A O 1
ATOM 642 N N . GLY A 1 89 ? -2.394 -0.462 13.674 1.00 90.19 89 GLY A N 1
ATOM 643 C CA . GLY A 1 89 ? -2.526 0.407 12.504 1.00 90.19 89 GLY A CA 1
ATOM 644 C C . GLY A 1 89 ? -1.504 0.157 11.383 1.00 90.19 89 GLY A C 1
ATOM 645 O O . GLY A 1 89 ? -0.535 -0.598 11.567 1.00 90.19 89 GLY A O 1
ATOM 646 N N . PRO A 1 90 ? -1.716 0.788 10.209 1.00 92.81 90 PRO A N 1
ATOM 647 C CA . PRO A 1 90 ? -0.847 0.650 9.040 1.00 92.81 90 PRO A CA 1
ATOM 648 C C . PRO A 1 90 ? 0.586 1.107 9.328 1.00 92.81 90 PRO A C 1
ATOM 650 O O . PRO A 1 90 ? 0.804 2.086 10.039 1.00 92.81 90 PRO A O 1
ATOM 653 N N . LYS A 1 91 ? 1.577 0.407 8.769 1.00 94.25 91 LYS A N 1
ATOM 654 C CA . LYS A 1 91 ? 2.997 0.673 9.034 1.00 94.25 91 LYS A CA 1
ATOM 655 C C . LYS A 1 91 ? 3.678 1.406 7.885 1.00 94.25 91 LYS A C 1
ATOM 657 O O . LYS A 1 91 ? 3.562 1.001 6.731 1.00 94.25 91 LYS A O 1
ATOM 662 N N . PHE A 1 92 ? 4.454 2.429 8.230 1.00 93.25 92 PHE A N 1
ATOM 663 C CA . PHE A 1 92 ? 5.389 3.128 7.345 1.00 93.25 92 PHE A CA 1
ATOM 664 C C . PHE A 1 92 ? 6.804 3.122 7.950 1.00 93.25 92 PHE A C 1
ATOM 666 O O . PHE A 1 92 ? 7.004 2.609 9.054 1.00 93.25 92 PHE A O 1
ATOM 673 N N . GLY A 1 93 ? 7.807 3.610 7.216 1.00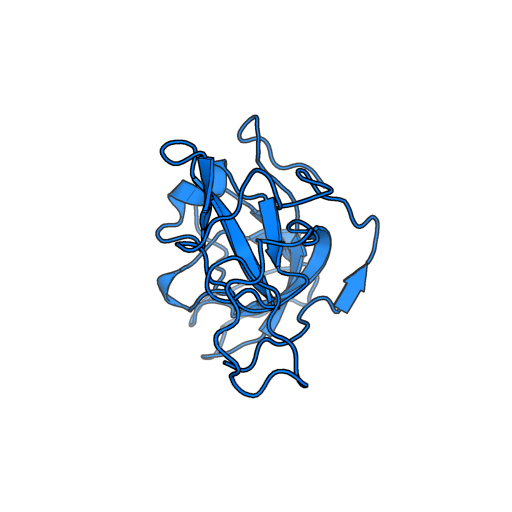 90.88 93 GLY A N 1
ATOM 674 C CA . GLY A 1 93 ? 9.220 3.483 7.609 1.00 90.88 93 GLY A CA 1
ATOM 675 C C . GLY A 1 93 ? 9.756 2.052 7.438 1.00 90.88 93 GLY A C 1
ATOM 676 O O . GLY A 1 93 ? 10.737 1.638 8.069 1.00 90.88 93 GLY A O 1
ATOM 677 N N . VAL A 1 94 ? 9.079 1.273 6.592 1.00 93.31 94 VAL A N 1
ATOM 678 C CA . VAL A 1 94 ? 9.368 -0.129 6.277 1.00 93.31 94 VAL A CA 1
ATOM 679 C C . VAL A 1 94 ? 9.569 -0.299 4.777 1.00 93.31 94 VAL A C 1
ATOM 681 O O . VAL A 1 94 ? 9.022 0.458 3.978 1.00 93.31 94 VAL A O 1
ATOM 684 N N . VAL A 1 95 ? 10.340 -1.309 4.389 1.00 94.00 95 VAL A N 1
ATOM 685 C CA . VAL A 1 95 ? 10.441 -1.741 2.995 1.00 94.00 95 VAL A CA 1
ATOM 686 C C . VAL A 1 95 ? 9.429 -2.847 2.754 1.00 94.00 95 VAL A C 1
ATOM 688 O O . VAL A 1 95 ? 9.455 -3.867 3.447 1.00 94.00 95 VAL A O 1
ATOM 691 N N . ALA A 1 96 ? 8.553 -2.644 1.774 1.00 93.94 96 ALA A N 1
ATOM 692 C CA . ALA A 1 96 ? 7.552 -3.617 1.364 1.00 93.94 96 ALA A CA 1
ATOM 693 C C . ALA A 1 96 ? 7.747 -4.039 -0.098 1.00 93.94 96 ALA A C 1
ATOM 695 O O . ALA A 1 96 ? 8.153 -3.237 -0.940 1.00 93.94 96 ALA A O 1
ATOM 696 N N . LYS A 1 97 ? 7.435 -5.303 -0.393 1.00 94.19 97 LYS A N 1
ATOM 697 C CA . LYS A 1 97 ? 7.331 -5.857 -1.744 1.00 94.19 97 LYS A CA 1
ATOM 698 C C . LYS A 1 97 ? 5.961 -5.538 -2.331 1.00 94.19 97 LYS A C 1
ATOM 700 O O . LYS A 1 97 ? 4.963 -6.105 -1.903 1.00 94.19 97 LYS A O 1
ATOM 705 N N . LEU A 1 98 ? 5.927 -4.653 -3.319 1.00 94.00 98 LEU A N 1
ATOM 706 C CA . LEU A 1 98 ? 4.702 -4.148 -3.948 1.00 94.00 98 LEU A CA 1
ATOM 707 C C . LEU A 1 98 ? 4.637 -4.557 -5.418 1.00 94.00 98 LEU A C 1
ATOM 709 O O . LEU A 1 98 ? 5.669 -4.845 -6.025 1.00 94.00 98 LEU A O 1
ATOM 713 N N . THR A 1 99 ? 3.437 -4.608 -5.992 1.00 94.81 99 THR A N 1
ATOM 714 C CA . THR A 1 99 ? 3.249 -4.980 -7.401 1.00 94.81 99 THR A CA 1
ATOM 715 C C . THR A 1 99 ? 3.461 -3.769 -8.293 1.00 94.81 99 THR A C 1
ATOM 717 O O . THR A 1 99 ? 2.678 -2.826 -8.249 1.00 94.81 99 THR A O 1
ATOM 720 N N . LEU A 1 100 ? 4.488 -3.794 -9.136 1.00 94.62 100 LEU A N 1
ATOM 721 C CA . LEU A 1 100 ? 4.729 -2.727 -10.098 1.00 94.62 100 LEU A CA 1
ATOM 722 C C . LEU A 1 100 ? 3.797 -2.868 -11.307 1.00 94.62 100 LEU A C 1
ATOM 724 O O . LEU A 1 100 ? 3.673 -3.952 -11.886 1.00 94.62 100 LEU A O 1
ATOM 728 N N . LYS A 1 101 ? 3.195 -1.753 -11.725 1.00 94.81 101 LYS A N 1
ATOM 729 C CA . LYS A 1 101 ? 2.446 -1.637 -12.978 1.00 94.81 101 LYS A CA 1
ATOM 730 C C . LYS A 1 101 ? 3.286 -2.100 -14.165 1.00 94.81 101 LYS A C 1
ATOM 732 O O . LYS A 1 101 ? 4.489 -1.852 -14.219 1.00 94.81 101 LYS A O 1
ATOM 737 N N . THR A 1 102 ? 2.655 -2.765 -15.126 1.00 94.06 102 THR A N 1
ATOM 738 C CA . THR A 1 102 ? 3.317 -3.326 -16.314 1.00 94.06 102 THR A CA 1
ATOM 739 C C . THR A 1 102 ? 3.849 -2.265 -17.267 1.00 94.06 102 THR A C 1
ATOM 741 O O . THR A 1 102 ? 3.194 -1.246 -17.479 1.00 94.06 102 THR A O 1
ATOM 744 N N . GLY A 1 103 ? 4.971 -2.559 -17.925 1.00 92.62 103 GLY A N 1
ATOM 745 C CA . GLY A 1 103 ? 5.525 -1.726 -18.994 1.00 92.62 103 GLY A CA 1
ATOM 746 C C . GLY A 1 103 ? 6.230 -0.461 -18.506 1.00 92.62 103 GLY A C 1
ATOM 747 O O . GLY A 1 103 ? 6.396 0.473 -19.283 1.00 92.62 103 GLY A O 1
ATOM 748 N N . ILE A 1 104 ? 6.635 -0.421 -17.236 1.00 93.62 104 ILE A N 1
ATOM 749 C CA . ILE A 1 104 ? 7.290 0.736 -16.625 1.00 93.62 104 ILE A CA 1
ATOM 750 C C . ILE A 1 104 ? 8.792 0.493 -16.474 1.00 93.62 104 ILE A C 1
ATOM 752 O O . ILE A 1 104 ? 9.227 -0.593 -16.083 1.00 93.62 104 ILE A O 1
ATOM 756 N N . THR A 1 105 ? 9.569 1.533 -16.777 1.00 93.88 105 THR A N 1
ATOM 757 C CA . THR A 1 105 ? 10.993 1.642 -16.451 1.00 93.88 105 THR A CA 1
ATOM 758 C C . THR A 1 105 ? 11.150 2.307 -15.092 1.00 93.88 105 THR A C 1
ATOM 760 O O . THR A 1 105 ? 10.573 3.368 -14.876 1.00 93.88 105 THR A O 1
ATOM 763 N N . ILE A 1 106 ? 11.937 1.729 -14.190 1.00 95.00 106 ILE A N 1
ATOM 764 C CA . ILE A 1 106 ? 12.175 2.304 -12.865 1.00 95.00 106 ILE A CA 1
ATOM 765 C C . ILE A 1 106 ? 13.637 2.160 -12.444 1.00 95.00 106 ILE A C 1
ATOM 767 O O . ILE A 1 106 ? 14.259 1.120 -12.666 1.00 95.00 106 ILE A O 1
ATOM 771 N N . ASN A 1 107 ? 14.182 3.204 -11.825 1.00 94.94 107 ASN A N 1
ATOM 772 C CA . ASN A 1 107 ? 15.556 3.289 -11.346 1.00 94.94 107 ASN A CA 1
ATOM 773 C C . ASN A 1 107 ? 15.600 3.429 -9.817 1.00 94.94 107 ASN A C 1
ATOM 775 O O . ASN A 1 107 ? 14.680 4.002 -9.229 1.00 94.94 107 ASN A O 1
ATOM 779 N N . PRO A 1 108 ? 16.659 2.930 -9.151 1.00 95.25 108 PRO A N 1
ATOM 780 C CA . PRO A 1 108 ? 16.825 3.114 -7.713 1.00 95.25 108 PRO A CA 1
ATOM 781 C C . PRO A 1 108 ? 16.722 4.598 -7.332 1.00 95.25 108 PRO A C 1
ATOM 783 O O . PRO A 1 108 ? 17.377 5.439 -7.942 1.00 95.25 108 PRO A O 1
ATOM 786 N N . GLY A 1 109 ? 15.923 4.911 -6.311 1.00 93.56 109 GLY A N 1
ATOM 787 C CA . GLY A 1 109 ? 15.660 6.289 -5.886 1.00 93.56 109 GLY A CA 1
ATOM 788 C C . GLY A 1 109 ? 14.436 6.945 -6.534 1.00 93.56 109 GLY A C 1
ATOM 789 O O . GLY A 1 109 ? 14.020 8.002 -6.062 1.00 93.56 109 GLY A O 1
ATOM 790 N N . ASP A 1 110 ? 13.821 6.323 -7.544 1.00 96.25 110 ASP A N 1
ATOM 791 C CA . ASP A 1 110 ? 12.589 6.840 -8.138 1.00 96.25 110 ASP A CA 1
ATOM 792 C C . ASP A 1 110 ? 11.449 6.872 -7.111 1.00 96.25 110 ASP A C 1
ATOM 794 O O . ASP A 1 110 ? 11.292 5.978 -6.265 1.00 96.25 110 ASP A O 1
ATOM 798 N N . LEU A 1 111 ? 10.633 7.921 -7.211 1.00 96.25 111 LEU A N 1
ATOM 799 C CA . LEU A 1 111 ? 9.426 8.069 -6.411 1.00 96.25 111 LEU A CA 1
ATOM 800 C C . LEU A 1 111 ? 8.361 7.075 -6.870 1.00 96.25 111 LEU A C 1
ATOM 802 O O . LEU A 1 111 ? 8.135 6.871 -8.063 1.00 96.25 111 LEU A O 1
ATOM 806 N N . ILE A 1 112 ? 7.682 6.492 -5.890 1.00 96.56 112 ILE A N 1
ATOM 807 C CA . ILE A 1 112 ? 6.614 5.522 -6.091 1.00 96.56 112 ILE A CA 1
ATOM 808 C C . ILE A 1 112 ? 5.274 6.139 -5.725 1.00 96.56 112 ILE A C 1
ATOM 810 O O . ILE A 1 112 ? 5.165 6.832 -4.717 1.00 96.56 112 ILE A O 1
ATOM 814 N N . TYR A 1 113 ? 4.251 5.829 -6.512 1.00 96.69 113 TYR A N 1
ATOM 815 C CA . TYR A 1 113 ? 2.881 6.313 -6.390 1.00 96.69 113 TYR A CA 1
ATOM 816 C C . TYR A 1 113 ? 1.910 5.132 -6.344 1.00 96.69 113 TYR A C 1
ATOM 818 O O . TYR A 1 113 ? 2.242 4.020 -6.765 1.00 96.69 113 TYR A O 1
ATOM 826 N N . LEU A 1 114 ? 0.702 5.380 -5.844 1.00 96.44 114 LEU A N 1
ATOM 827 C CA . LEU A 1 114 ? -0.370 4.388 -5.822 1.00 96.44 114 LEU A CA 1
ATOM 828 C C . LEU A 1 114 ? -0.865 4.079 -7.239 1.00 96.44 114 LEU A C 1
ATOM 830 O O . LEU A 1 114 ? -1.126 4.990 -8.020 1.00 96.44 114 LEU A O 1
ATOM 834 N N . ASP A 1 115 ? -1.079 2.799 -7.541 1.00 95.81 115 ASP A N 1
ATOM 835 C CA . ASP A 1 115 ? -1.801 2.364 -8.741 1.00 95.81 115 ASP A CA 1
ATOM 836 C C . ASP A 1 115 ? -2.839 1.293 -8.365 1.00 95.81 115 ASP A C 1
ATOM 838 O O . ASP A 1 115 ? -2.593 0.096 -8.529 1.00 95.81 115 ASP A O 1
ATOM 842 N N . PRO A 1 116 ? -4.029 1.706 -7.881 1.00 93.44 116 PRO A N 1
ATOM 843 C CA . PRO A 1 116 ? -5.099 0.777 -7.509 1.00 93.44 116 PRO A CA 1
ATOM 844 C C . PRO A 1 116 ? -5.569 -0.127 -8.660 1.00 93.44 116 PRO A C 1
ATOM 846 O O . PRO A 1 116 ? -6.151 -1.182 -8.418 1.00 93.44 116 PRO A O 1
ATOM 849 N N . GLY A 1 117 ? -5.298 0.261 -9.914 1.00 91.31 117 GLY A N 1
ATOM 850 C CA . GLY A 1 117 ? -5.598 -0.540 -11.103 1.00 91.31 117 GLY A CA 1
ATOM 851 C C . GLY A 1 117 ? -4.764 -1.821 -11.227 1.00 91.31 117 GLY A C 1
ATOM 852 O O . GLY A 1 117 ? -5.240 -2.788 -11.815 1.00 91.31 117 GLY A O 1
ATOM 853 N N . THR A 1 118 ? -3.556 -1.861 -10.653 1.00 91.44 118 THR A N 1
ATOM 854 C CA . THR A 1 118 ? -2.708 -3.069 -10.608 1.00 91.44 118 THR A CA 1
ATOM 855 C C . THR A 1 118 ? -3.085 -3.998 -9.445 1.00 91.44 118 THR A C 1
ATOM 857 O O . THR A 1 118 ? -2.776 -5.189 -9.475 1.00 91.44 118 THR A O 1
ATOM 860 N N . GLY A 1 119 ? -3.780 -3.480 -8.429 1.00 90.50 119 GLY A N 1
ATOM 861 C CA . GLY A 1 119 ? -4.221 -4.234 -7.258 1.00 90.50 119 GLY A CA 1
ATOM 862 C C . GLY A 1 119 ? -4.125 -3.422 -5.969 1.00 90.50 119 GLY A C 1
ATOM 863 O O . GLY A 1 119 ? -3.762 -2.249 -5.970 1.00 90.50 119 GLY A O 1
ATOM 864 N N . THR A 1 120 ? -4.428 -4.063 -4.841 1.00 91.06 120 THR A N 1
ATOM 865 C CA . THR A 1 120 ? -4.416 -3.431 -3.508 1.00 91.06 120 THR A CA 1
ATOM 866 C C . THR A 1 120 ? -3.009 -3.144 -2.975 1.00 91.06 120 THR A C 1
ATOM 868 O O . THR A 1 120 ? -2.853 -2.326 -2.072 1.00 91.06 120 THR A O 1
ATOM 871 N N . ASP A 1 121 ? -1.989 -3.781 -3.553 1.00 92.50 121 ASP A N 1
ATOM 872 C CA . ASP A 1 121 ? -0.562 -3.509 -3.354 1.00 92.50 121 ASP A CA 1
ATOM 873 C C . ASP A 1 121 ? 0.102 -2.935 -4.623 1.00 92.50 121 ASP A C 1
ATOM 875 O O . ASP A 1 121 ? 1.324 -2.998 -4.782 1.00 92.50 121 ASP A O 1
ATOM 879 N N . GLY A 1 122 ? -0.717 -2.422 -5.549 1.00 93.56 122 GLY A N 1
ATOM 880 C CA . GLY A 1 122 ? -0.307 -1.911 -6.849 1.00 93.56 122 GLY A CA 1
ATOM 881 C C . GLY A 1 122 ? 0.359 -0.541 -6.767 1.00 93.56 122 GLY A C 1
ATOM 882 O O . GLY A 1 122 ? -0.138 0.379 -6.110 1.00 93.56 122 GLY A O 1
ATOM 883 N N . VAL A 1 123 ? 1.485 -0.398 -7.463 1.00 95.56 123 VAL A N 1
ATOM 884 C CA . VAL A 1 123 ? 2.281 0.828 -7.498 1.00 95.56 123 VAL A CA 1
ATOM 885 C C . VAL A 1 123 ? 2.807 1.158 -8.890 1.00 95.56 123 VAL A C 1
ATOM 887 O O . VAL A 1 123 ? 2.957 0.298 -9.757 1.00 95.56 123 VAL A O 1
ATOM 890 N N . THR A 1 124 ? 3.131 2.429 -9.096 1.00 95.88 124 THR A N 1
ATOM 891 C CA . THR A 1 124 ? 3.677 2.977 -10.343 1.00 95.88 124 THR A CA 1
ATOM 892 C C . THR A 1 124 ? 4.759 4.018 -10.038 1.00 95.88 124 THR A C 1
ATOM 894 O O . THR A 1 124 ? 4.873 4.481 -8.906 1.00 95.88 124 THR A O 1
ATOM 897 N N . ASN A 1 125 ? 5.556 4.404 -11.033 1.00 94.62 125 ASN A N 1
ATOM 898 C CA . ASN A 1 125 ? 6.541 5.490 -10.924 1.00 94.62 125 ASN A CA 1
ATOM 899 C C . ASN A 1 125 ? 6.012 6.842 -11.452 1.00 94.62 125 ASN A C 1
ATOM 901 O O . ASN A 1 125 ? 6.759 7.811 -11.547 1.00 94.62 125 ASN A O 1
ATOM 905 N N . THR A 1 126 ? 4.738 6.896 -11.844 1.00 93.38 126 THR A N 1
ATOM 906 C CA . THR A 1 126 ? 4.097 8.086 -12.413 1.00 93.38 126 THR A CA 1
ATOM 907 C C . THR A 1 126 ? 2.894 8.471 -11.568 1.00 93.38 126 THR A C 1
ATOM 909 O O . THR A 1 126 ? 1.976 7.671 -11.413 1.00 93.38 126 THR A O 1
ATOM 912 N N . GLY A 1 127 ? 2.863 9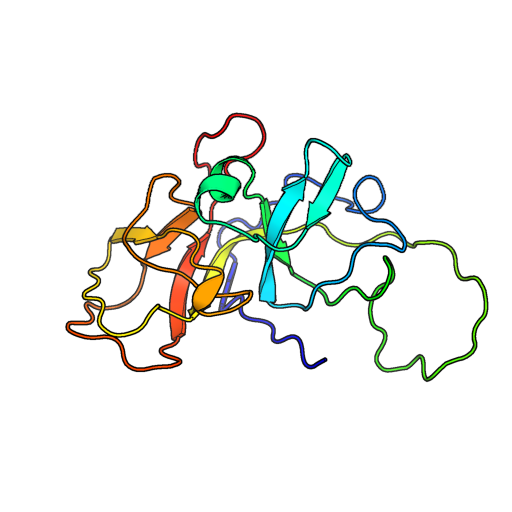.698 -11.064 1.00 92.25 127 GLY A N 1
ATOM 913 C CA . GLY A 1 127 ? 1.749 10.193 -10.267 1.00 92.25 127 GLY A CA 1
ATOM 914 C C . GLY A 1 127 ? 2.034 11.573 -9.696 1.00 92.25 127 GLY A C 1
ATOM 915 O O . GLY A 1 127 ? 2.980 12.250 -10.099 1.00 92.25 127 GLY A O 1
ATOM 916 N N . THR A 1 128 ? 1.197 11.986 -8.753 1.00 92.50 128 THR A N 1
ATOM 917 C CA . THR A 1 128 ? 1.255 13.300 -8.108 1.00 92.50 128 THR A CA 1
ATOM 918 C C . THR A 1 128 ? 1.550 13.204 -6.612 1.00 92.50 128 THR A C 1
ATOM 920 O O . THR A 1 128 ? 2.160 14.111 -6.042 1.00 92.50 128 THR A O 1
ATOM 923 N N . LYS A 1 129 ? 1.168 12.096 -5.964 1.00 93.75 129 LYS A N 1
ATOM 924 C CA . LYS A 1 129 ? 1.299 11.871 -4.520 1.00 93.75 129 LYS A CA 1
ATOM 925 C C . LYS A 1 129 ? 2.203 10.679 -4.234 1.00 93.75 129 LYS A C 1
ATOM 927 O O . LYS A 1 129 ? 1.750 9.563 -4.001 1.00 93.75 129 LYS A O 1
ATOM 932 N N . ALA A 1 130 ? 3.511 10.933 -4.235 1.00 94.75 130 ALA A N 1
ATOM 933 C CA . ALA A 1 130 ? 4.500 9.902 -3.940 1.00 94.75 130 ALA A CA 1
ATOM 934 C C . ALA A 1 130 ? 4.304 9.334 -2.525 1.00 94.75 130 ALA A C 1
ATOM 936 O O . ALA A 1 130 ? 4.228 10.102 -1.565 1.00 94.75 130 ALA A O 1
ATOM 937 N N . ILE A 1 131 ? 4.262 8.010 -2.408 1.00 95.06 131 ILE A N 1
ATOM 938 C CA . ILE A 1 131 ? 4.061 7.237 -1.173 1.00 95.06 131 ILE A CA 1
ATOM 939 C C . ILE A 1 131 ? 5.342 6.566 -0.664 1.00 95.06 131 ILE A C 1
ATOM 941 O O . ILE A 1 131 ? 5.369 6.017 0.437 1.00 95.06 131 ILE A O 1
ATOM 945 N N . GLY A 1 132 ? 6.411 6.583 -1.459 1.00 95.31 132 GLY A N 1
ATOM 946 C CA . GLY A 1 132 ? 7.656 5.916 -1.114 1.00 95.31 132 GLY A CA 1
ATOM 947 C C . GLY A 1 132 ? 8.746 6.084 -2.162 1.00 95.31 132 GLY A C 1
ATOM 948 O O . GLY A 1 132 ? 8.574 6.795 -3.152 1.00 95.31 132 GLY A O 1
ATOM 949 N N . VAL A 1 133 ? 9.871 5.415 -1.923 1.00 95.81 133 VAL A N 1
ATOM 950 C CA . VAL A 1 133 ? 11.069 5.455 -2.773 1.00 95.81 133 VAL A CA 1
ATOM 951 C C . VAL A 1 133 ? 11.496 4.034 -3.114 1.00 95.81 133 VAL A C 1
ATOM 953 O O . VAL A 1 133 ? 11.607 3.183 -2.227 1.00 95.81 133 VAL A O 1
ATOM 956 N N . TYR A 1 134 ? 11.764 3.772 -4.390 1.00 95.94 134 TYR A N 1
ATOM 957 C CA . TYR A 1 134 ? 12.229 2.469 -4.852 1.00 95.94 134 TYR A CA 1
ATOM 958 C C . TYR A 1 134 ? 13.673 2.180 -4.413 1.00 95.94 134 TYR A C 1
ATOM 960 O O . TYR A 1 134 ? 14.550 3.039 -4.512 1.00 95.94 134 TYR A O 1
ATOM 968 N N . GLN A 1 135 ? 13.919 0.964 -3.91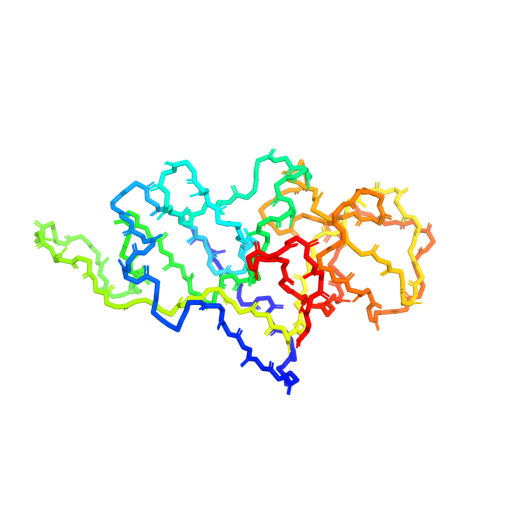7 1.00 92.38 135 GLN A N 1
ATOM 969 C CA . GLN A 1 135 ? 15.203 0.543 -3.329 1.00 92.38 135 GLN A CA 1
ATOM 970 C C . GLN A 1 135 ? 15.904 -0.579 -4.114 1.00 92.38 135 GLN A C 1
ATOM 972 O O . GLN A 1 135 ? 17.005 -0.982 -3.745 1.00 92.38 135 GLN A O 1
ATOM 977 N N . GLY A 1 136 ? 15.272 -1.117 -5.160 1.00 90.12 136 GLY A N 1
ATOM 978 C CA . GLY A 1 136 ? 15.827 -2.220 -5.945 1.00 90.12 136 GLY A CA 1
ATOM 979 C C . GLY A 1 136 ? 16.732 -1.764 -7.091 1.00 90.12 136 GLY A C 1
ATOM 980 O O . GLY A 1 136 ? 16.968 -0.577 -7.295 1.00 90.12 136 GLY A O 1
ATOM 981 N N . SER A 1 137 ? 17.231 -2.727 -7.868 1.00 90.69 137 SER A N 1
ATOM 982 C CA . SER A 1 137 ? 18.020 -2.473 -9.083 1.00 90.69 137 SER A CA 1
ATOM 983 C C . SER A 1 137 ? 17.168 -1.886 -10.210 1.00 90.69 137 SER A C 1
ATOM 985 O O . SER A 1 137 ? 15.950 -2.055 -10.225 1.00 90.69 137 SER A O 1
ATOM 987 N N . ALA A 1 138 ? 17.801 -1.227 -11.181 1.00 91.38 138 ALA A N 1
ATOM 988 C CA . ALA A 1 138 ? 17.087 -0.678 -12.330 1.00 91.38 138 ALA A CA 1
ATOM 989 C C . ALA A 1 138 ? 16.333 -1.776 -13.105 1.00 91.38 138 ALA A C 1
ATOM 991 O O . ALA A 1 138 ? 16.876 -2.850 -13.369 1.00 91.38 138 ALA A O 1
ATOM 992 N N . ILE A 1 139 ? 15.086 -1.489 -13.474 1.00 91.75 139 ILE A N 1
ATOM 993 C CA . ILE A 1 139 ? 14.226 -2.352 -14.287 1.00 91.75 139 ILE A CA 1
ATOM 994 C C . ILE A 1 139 ? 13.877 -1.576 -15.549 1.00 91.75 139 ILE A C 1
ATOM 996 O O . ILE A 1 139 ? 13.286 -0.502 -15.478 1.00 91.75 139 ILE A O 1
ATOM 1000 N N . THR A 1 140 ? 14.221 -2.124 -16.712 1.00 89.31 140 THR A N 1
ATOM 1001 C CA . THR A 1 140 ? 13.965 -1.462 -17.999 1.00 89.31 140 THR A CA 1
ATOM 1002 C C . THR A 1 140 ? 12.502 -1.576 -18.416 1.00 89.31 140 THR A C 1
ATOM 1004 O O . THR A 1 140 ? 11.928 -0.599 -18.881 1.00 89.31 140 THR A O 1
ATOM 1007 N N . THR A 1 141 ? 11.879 -2.739 -18.213 1.00 90.56 141 THR A N 1
ATOM 1008 C CA . THR A 1 141 ? 10.457 -2.970 -18.502 1.00 90.56 141 THR A CA 1
ATOM 1009 C C . THR A 1 141 ? 9.880 -3.984 -17.518 1.00 90.56 141 THR A C 1
ATOM 1011 O O . THR A 1 141 ? 10.310 -5.139 -17.493 1.00 90.56 141 THR A O 1
ATOM 1014 N N . SER A 1 142 ? 8.901 -3.577 -16.717 1.00 89.31 142 SER A N 1
ATOM 1015 C CA . SER A 1 142 ? 8.210 -4.463 -15.776 1.00 89.31 142 SER A CA 1
ATOM 1016 C C . SER A 1 142 ? 7.226 -5.413 -16.472 1.00 89.31 142 SER A C 1
ATOM 1018 O O . SER A 1 142 ? 6.386 -5.000 -17.277 1.00 89.31 142 SER A O 1
ATOM 1020 N N . ALA A 1 143 ? 7.287 -6.699 -16.123 1.00 90.12 143 ALA A N 1
ATOM 1021 C CA . ALA A 1 143 ? 6.276 -7.687 -16.495 1.00 90.12 143 ALA A CA 1
ATOM 1022 C C . ALA A 1 143 ? 5.087 -7.665 -15.512 1.00 90.12 143 ALA A C 1
ATOM 1024 O O . ALA A 1 143 ? 5.190 -7.139 -14.399 1.00 90.12 143 ALA A O 1
ATOM 1025 N N . ALA A 1 144 ? 3.955 -8.259 -15.894 1.00 89.38 144 ALA A N 1
ATOM 1026 C CA . ALA A 1 144 ? 2.801 -8.407 -15.002 1.00 89.38 144 ALA A CA 1
ATOM 1027 C C . ALA A 1 144 ? 3.174 -9.168 -13.725 1.00 89.38 144 ALA A C 1
ATOM 1029 O O . ALA A 1 144 ? 3.817 -10.214 -13.783 1.00 89.38 144 ALA A O 1
ATOM 1030 N N . GLY A 1 145 ? 2.777 -8.626 -12.571 1.00 88.06 145 GLY A N 1
ATOM 1031 C CA . GLY A 1 145 ? 3.068 -9.226 -11.269 1.00 88.06 145 GLY A CA 1
ATOM 1032 C C . GLY A 1 145 ? 4.502 -9.020 -10.769 1.00 88.06 145 GLY A C 1
ATOM 1033 O O . GLY A 1 145 ? 4.869 -9.621 -9.760 1.00 88.06 145 GLY A O 1
ATOM 1034 N N . THR A 1 146 ? 5.315 -8.182 -11.429 1.00 92.06 146 THR A N 1
ATOM 1035 C CA . THR A 1 146 ? 6.671 -7.858 -10.950 1.00 92.06 146 THR A CA 1
ATOM 1036 C C . THR A 1 146 ? 6.598 -7.276 -9.539 1.00 92.06 146 THR A C 1
ATOM 1038 O O . THR A 1 146 ? 5.967 -6.241 -9.327 1.00 92.06 146 THR A O 1
ATOM 1041 N N . LYS A 1 147 ? 7.247 -7.932 -8.570 1.00 92.19 147 LYS A N 1
ATOM 1042 C CA . LYS A 1 147 ? 7.328 -7.446 -7.188 1.00 92.19 147 LYS A CA 1
ATOM 1043 C C . LYS A 1 147 ? 8.598 -6.625 -6.987 1.00 92.19 147 LYS A C 1
ATOM 1045 O O . LYS A 1 147 ? 9.691 -7.104 -7.278 1.00 92.19 147 LYS A O 1
ATOM 1050 N N . VAL A 1 148 ? 8.448 -5.417 -6.458 1.00 93.38 148 VAL A N 1
ATOM 1051 C CA . VAL A 1 148 ? 9.535 -4.455 -6.237 1.00 93.38 148 VAL A CA 1
ATOM 1052 C C . VAL A 1 148 ? 9.610 -4.022 -4.783 1.00 93.38 148 VAL A C 1
ATOM 1054 O O . VAL A 1 148 ? 8.590 -3.925 -4.108 1.00 93.38 148 VAL A O 1
ATOM 1057 N N . GLU A 1 149 ? 10.819 -3.756 -4.295 1.00 93.94 149 GLU A N 1
ATOM 1058 C CA . GLU A 1 149 ? 11.045 -3.306 -2.922 1.00 93.94 149 GLU A CA 1
ATOM 1059 C C . GLU A 1 149 ? 10.990 -1.782 -2.827 1.00 93.94 149 GLU A C 1
ATOM 1061 O O . GLU A 1 149 ? 11.796 -1.068 -3.430 1.00 93.94 149 GLU A O 1
ATOM 1066 N N . VAL A 1 150 ? 10.030 -1.285 -2.051 1.00 94.50 150 VAL A N 1
ATOM 1067 C CA . VAL A 1 150 ? 9.762 0.144 -1.887 1.00 94.50 150 VAL A CA 1
ATOM 1068 C C . VAL A 1 150 ? 9.860 0.503 -0.416 1.00 94.50 150 VAL A C 1
ATOM 1070 O O . VAL A 1 150 ? 9.199 -0.113 0.420 1.00 94.50 150 VAL A O 1
ATOM 1073 N N . LEU A 1 151 ? 10.671 1.513 -0.097 1.00 95.38 151 LEU A N 1
ATOM 1074 C CA . LEU A 1 151 ? 10.640 2.156 1.211 1.00 95.38 151 LEU A CA 1
ATOM 1075 C C . LEU A 1 151 ? 9.372 3.006 1.292 1.00 95.38 151 LEU A C 1
ATOM 1077 O O . LEU A 1 151 ? 9.256 4.007 0.586 1.00 95.38 151 LEU A O 1
ATOM 1081 N N . LEU A 1 152 ? 8.432 2.593 2.135 1.00 95.38 152 LEU A N 1
ATOM 1082 C CA . LEU A 1 152 ? 7.149 3.260 2.315 1.00 95.38 152 LEU A CA 1
ATOM 1083 C C . LEU A 1 152 ? 7.248 4.390 3.337 1.00 95.38 152 LEU A C 1
ATOM 1085 O O . LEU A 1 152 ? 7.787 4.203 4.430 1.00 95.38 152 LEU A O 1
ATOM 1089 N N . GLY A 1 153 ? 6.674 5.536 2.987 1.00 94.31 153 GLY A N 1
ATOM 1090 C CA . GLY A 1 153 ? 6.420 6.642 3.903 1.00 94.31 153 GLY A CA 1
ATOM 1091 C C . GLY A 1 153 ? 4.940 6.756 4.275 1.00 94.31 153 GLY A C 1
ATOM 1092 O O . GLY A 1 153 ? 4.139 5.874 3.988 1.00 94.31 153 GLY A O 1
ATOM 1093 N N . SER A 1 154 ? 4.578 7.858 4.917 1.00 94.69 154 SER A N 1
ATOM 1094 C CA . SER A 1 154 ? 3.202 8.287 5.181 1.00 94.69 154 SER A CA 1
ATOM 1095 C C . SER A 1 154 ? 3.043 9.733 4.718 1.00 94.69 154 SER A C 1
ATOM 1097 O O . SER A 1 154 ? 4.005 10.500 4.770 1.00 94.69 154 SER A O 1
ATOM 1099 N N . ARG A 1 155 ? 1.853 10.111 4.245 1.00 94.50 155 ARG A N 1
ATOM 1100 C CA . ARG A 1 155 ? 1.527 11.498 3.864 1.00 94.50 155 ARG A CA 1
ATOM 1101 C C . ARG A 1 155 ? 0.535 12.163 4.810 1.00 94.50 155 ARG A C 1
ATOM 1103 O O . ARG A 1 155 ? 0.490 13.388 4.888 1.00 94.50 155 ARG A O 1
ATOM 1110 N N . PHE A 1 156 ? -0.225 11.385 5.570 1.00 92.75 156 PHE A N 1
ATOM 1111 C CA . PHE A 1 156 ? -1.164 11.922 6.549 1.00 92.75 156 PHE A CA 1
ATOM 1112 C C . PHE A 1 156 ? -0.434 12.467 7.797 1.00 92.75 156 PHE A C 1
ATOM 1114 O O . PHE A 1 156 ? 0.565 11.874 8.223 1.00 92.75 156 PHE A O 1
ATOM 1121 N N . PRO A 1 157 ? -0.919 13.552 8.442 1.00 89.00 157 PRO A N 1
ATOM 1122 C CA . PRO A 1 157 ? -2.109 14.359 8.110 1.00 89.00 157 PRO A CA 1
ATOM 1123 C C . PRO A 1 157 ? -1.885 15.540 7.150 1.00 89.00 157 PRO A C 1
ATOM 1125 O O . PRO A 1 157 ? -2.846 16.187 6.756 1.00 89.00 157 PRO A O 1
ATOM 1128 N N . GLU A 1 158 ? -0.646 15.853 6.774 1.00 87.44 158 GLU A N 1
ATOM 1129 C CA . GLU A 1 158 ? -0.303 17.148 6.152 1.00 87.44 158 GLU A CA 1
ATOM 1130 C C . GLU A 1 158 ? -0.091 17.086 4.628 1.00 87.44 158 GLU A C 1
ATOM 1132 O O . GLU A 1 158 ? 0.359 18.060 4.035 1.00 87.44 158 GLU A O 1
ATOM 1137 N N . ASP A 1 159 ? -0.368 15.946 3.988 1.00 90.12 159 ASP A N 1
ATOM 1138 C CA . ASP A 1 159 ? -0.032 15.667 2.581 1.00 90.12 159 ASP A CA 1
ATOM 1139 C C . ASP A 1 159 ? 1.463 15.903 2.255 1.00 90.12 159 ASP A C 1
ATOM 1141 O O . ASP A 1 159 ? 1.861 16.282 1.149 1.00 90.12 159 ASP A O 1
ATOM 1145 N N . VAL A 1 160 ? 2.326 15.641 3.238 1.00 91.38 160 VAL A N 1
ATOM 1146 C CA . VAL A 1 160 ? 3.785 15.709 3.105 1.00 91.38 160 VAL A CA 1
ATOM 1147 C C . VAL A 1 160 ? 4.349 14.325 3.365 1.00 91.38 160 VAL A C 1
ATOM 1149 O O . VAL A 1 160 ? 4.090 13.745 4.417 1.00 91.38 160 VAL A O 1
ATOM 1152 N N . LEU A 1 161 ? 5.136 13.807 2.419 1.00 92.19 161 LEU A N 1
ATOM 1153 C CA . LEU A 1 161 ? 5.762 12.493 2.544 1.00 92.19 161 LEU A CA 1
ATOM 1154 C C . LEU A 1 161 ? 6.792 12.482 3.687 1.00 92.19 161 LEU A C 1
ATOM 1156 O O . LEU A 1 161 ? 7.747 13.257 3.682 1.00 92.19 161 LEU A O 1
ATOM 1160 N N . LYS A 1 162 ? 6.591 11.577 4.645 1.00 92.12 162 LYS A N 1
ATOM 1161 C CA . LYS A 1 162 ? 7.400 11.368 5.856 1.00 92.12 162 LYS A CA 1
ATOM 1162 C C . LYS A 1 162 ? 7.816 9.897 5.956 1.00 92.12 162 LYS A C 1
ATOM 1164 O O . LYS A 1 162 ? 7.035 9.025 5.584 1.00 92.12 162 LYS A O 1
ATOM 1169 N N . PHE A 1 163 ? 9.009 9.620 6.487 1.00 89.25 163 PHE A N 1
ATOM 1170 C CA . PHE A 1 163 ? 9.542 8.263 6.705 1.00 89.25 163 PHE A CA 1
ATOM 1171 C C . PHE A 1 163 ? 9.707 7.928 8.194 1.00 89.25 163 PHE A C 1
ATOM 1173 O O . PHE A 1 163 ? 10.034 8.819 9.016 1.00 89.25 163 PHE A O 1
#

Foldseek 3Di:
DDADQQFPWADPKDFPPQWQLQAAALVDWDGFFFWWFQDPVVSHIDQDPDQVSLLRTTATARATDHRLAGDDPPPPDDPDVDPRDTGGHHIANTKGWAWEDWFDWDAFFQFKIDDCVLHRRYIYSDDDQGFWTFHDHTDGTDDRRDIGITRGFGNPPPSDTHD

Radius of gyration: 15.55 Å; chains: 1; bounding box: 39×38×39 Å

Sequence (163 aa):
MAGVNNITRSIAPKSVFESALSVISSAVSFNQGDLLVFDDTNNLLKKPAAETEGNTFLGVAPVTVVSGKIASPYNTDVVASQAVQDVQGPKFGVVAKLTLKTGITINPGDLIYLDPGTGTDGVTNTGTKAIGVYQGSAITTSAAGTKVEVLLGSRFPEDVLKF

pLDDT: mean 88.4, std 10.31, range [47.59, 96.69]

Secondary structure (DSSP, 8-state):
------EEEEEEEE-S-SB-GGG--TT--B-TT-EEEEETTTTEEE--SSGGGGGGEEEE-SS-EETTEE--TT-------PPPPP-BPPBEEEEEEEEEPTT--B-TT-EEEE-TTT-TTEEES-SSS--EEE-S--BSSPPTT-EEEEEE-B-TTTT--B-